Protein AF-A0A0A2DGS2-F1 (afdb_monomer_lite)

Radius of gyration: 19.47 Å; chains: 1; bounding box: 68×28×49 Å

Foldseek 3Di:
DDDDDDDPPPCPPCPPPFDKAKWWWWQPQDPPIDIDIDIDGPLFFKWKWKDWAHDPDRVRGTDTPHTDNDPVVSVVVQVVVVVVVVPDPDPPTDMDMDMITIDGDPPPD

pLDDT: mean 83.26, std 18.44, range [34.38, 98.5]

Sequence (109 aa):
MSPDRNDNGHHTSDRASATEVEFIFVDPFQPPLKHRVVKGPEGSAFAVVQRFGQPSDTDDAPEIVDFFTDLGEARDLVMQRIVAEANRPDTGNDLYITHVKLRPAVASL

Secondary structure (DSSP, 8-state):
-PPPP------------PPEEEEEEE-SSSSSP-EEEEEEETT--EEEEEEESS-SSSS-PPEEEEEESSHHHHHHHHHHHHHHHHTSS--SS-EEEEEEE-EE-----

Organism: NCBI:txid99807

Structure (mmCIF, N/CA/C/O backbone):
data_AF-A0A0A2DGS2-F1
#
_entry.id   AF-A0A0A2DGS2-F1
#
loop_
_atom_site.group_PDB
_atom_site.id
_atom_site.type_symbol
_atom_site.label_atom_id
_atom_site.label_alt_id
_atom_site.label_comp_id
_atom_site.label_asym_id
_atom_site.label_entity_id
_atom_site.label_seq_id
_atom_site.pdbx_PDB_ins_code
_atom_site.Cartn_x
_atom_site.Cartn_y
_atom_site.Cartn_z
_atom_site.occupancy
_atom_site.B_iso_or_equiv
_atom_site.auth_seq_id
_atom_site.auth_comp_id
_atom_site.auth_asym_id
_atom_site.auth_atom_id
_atom_site.pdbx_PDB_model_num
ATOM 1 N N . MET A 1 1 ? 50.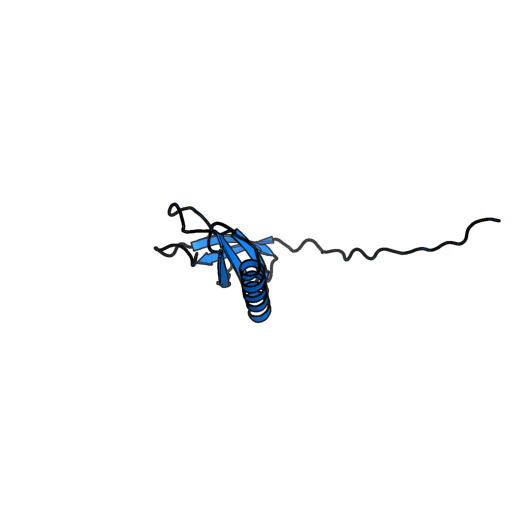103 4.257 31.301 1.00 52.66 1 MET A N 1
ATOM 2 C CA . MET A 1 1 ? 49.019 5.146 30.840 1.00 52.66 1 MET A CA 1
ATOM 3 C C . MET A 1 1 ? 47.772 4.289 30.725 1.00 52.66 1 MET A C 1
ATOM 5 O O . MET A 1 1 ? 47.762 3.380 29.907 1.00 52.66 1 MET A O 1
ATOM 9 N N . SER A 1 2 ? 46.818 4.478 31.635 1.00 44.22 2 SER A N 1
ATOM 10 C CA . SER A 1 2 ? 45.515 3.796 31.633 1.00 44.22 2 SER A CA 1
ATOM 11 C C . SER A 1 2 ? 44.525 4.576 30.750 1.00 44.22 2 SER A C 1
ATOM 13 O O . SER A 1 2 ? 44.746 5.771 30.556 1.00 44.22 2 SER A O 1
ATOM 15 N N . PRO A 1 3 ? 43.497 3.920 30.180 1.00 53.56 3 PRO A N 1
ATOM 16 C CA . PRO A 1 3 ? 42.778 4.410 29.007 1.00 53.56 3 PRO A CA 1
ATOM 17 C C . PRO A 1 3 ? 41.640 5.368 29.372 1.00 53.56 3 PRO A C 1
ATOM 19 O O . PRO A 1 3 ? 40.948 5.160 30.370 1.00 53.56 3 PRO A O 1
ATOM 22 N N . ASP A 1 4 ? 41.423 6.375 28.525 1.00 52.06 4 ASP A N 1
ATOM 23 C CA . ASP A 1 4 ? 40.231 7.216 28.576 1.00 52.06 4 ASP A CA 1
ATOM 24 C C . ASP A 1 4 ? 39.054 6.544 27.865 1.00 52.06 4 ASP A C 1
ATOM 26 O O . ASP A 1 4 ? 39.168 5.966 26.781 1.00 52.06 4 ASP A O 1
ATOM 30 N N . ARG A 1 5 ? 37.923 6.616 28.558 1.00 60.47 5 ARG A N 1
ATOM 31 C CA . ARG A 1 5 ? 36.596 6.147 28.176 1.00 60.47 5 ARG A CA 1
ATOM 32 C C . ARG A 1 5 ? 36.107 6.928 26.960 1.00 60.47 5 ARG A C 1
ATOM 34 O O . ARG A 1 5 ? 36.231 8.144 26.945 1.00 60.47 5 ARG A O 1
ATOM 41 N N . ASN A 1 6 ? 35.437 6.258 26.029 1.00 51.25 6 ASN A N 1
ATOM 42 C CA . ASN A 1 6 ? 34.343 6.901 25.311 1.00 51.25 6 ASN A CA 1
ATOM 43 C C . ASN A 1 6 ? 33.178 5.926 25.175 1.00 51.25 6 ASN A C 1
ATOM 45 O O . ASN A 1 6 ? 33.172 4.989 24.380 1.00 51.25 6 ASN A O 1
ATOM 49 N N . ASP A 1 7 ? 32.235 6.182 26.068 1.00 55.31 7 ASP A N 1
ATOM 50 C CA . ASP A 1 7 ? 30.892 5.657 26.167 1.00 55.31 7 ASP A CA 1
ATOM 51 C C . ASP A 1 7 ? 30.065 6.253 25.019 1.00 55.31 7 ASP A C 1
ATOM 53 O O . ASP A 1 7 ? 29.564 7.370 25.114 1.00 55.31 7 ASP A O 1
ATOM 57 N N . ASN A 1 8 ? 29.986 5.545 23.892 1.00 46.88 8 ASN A N 1
ATOM 58 C CA . ASN A 1 8 ? 28.977 5.827 22.877 1.00 46.88 8 ASN A CA 1
ATOM 59 C C . ASN A 1 8 ? 27.832 4.844 23.085 1.00 46.88 8 ASN A C 1
ATOM 61 O O . ASN A 1 8 ? 27.735 3.816 22.411 1.00 46.88 8 ASN A O 1
ATOM 65 N N . GLY A 1 9 ? 26.973 5.197 24.043 1.00 40.03 9 GLY A N 1
ATOM 66 C CA . GLY A 1 9 ? 25.630 4.660 24.180 1.00 40.03 9 GLY A CA 1
ATOM 67 C C . GLY A 1 9 ? 24.908 4.765 22.842 1.00 40.03 9 GLY A C 1
ATOM 68 O O . GLY A 1 9 ? 24.417 5.820 22.442 1.00 40.03 9 GLY A O 1
ATOM 69 N N . HIS A 1 10 ? 24.887 3.650 22.122 1.00 40.62 10 HIS A N 1
ATOM 70 C CA . HIS A 1 10 ? 24.062 3.464 20.951 1.00 40.62 10 HIS A CA 1
ATOM 71 C C . HIS A 1 10 ? 22.623 3.376 21.466 1.00 40.62 10 HIS A C 1
ATOM 73 O O . HIS A 1 10 ? 22.182 2.327 21.928 1.00 40.62 10 HIS A O 1
ATOM 79 N N . HIS A 1 11 ? 21.911 4.506 21.444 1.00 42.75 11 HIS A N 1
ATOM 80 C CA . HIS A 1 11 ? 20.454 4.534 21.505 1.00 42.75 11 HIS A CA 1
ATOM 81 C C . HIS A 1 11 ? 19.925 3.810 20.259 1.00 42.75 11 HIS A C 1
ATOM 83 O O . HIS A 1 11 ? 19.502 4.428 19.282 1.00 42.75 11 HIS A O 1
ATOM 89 N N . THR A 1 12 ? 19.953 2.477 20.271 1.00 44.84 12 THR A N 1
ATOM 90 C CA . THR A 1 12 ? 18.997 1.709 19.488 1.00 44.84 12 THR A CA 1
ATOM 91 C C . THR A 1 12 ? 17.650 2.025 20.098 1.00 44.84 12 THR A C 1
ATOM 93 O O . THR A 1 12 ? 17.328 1.555 21.185 1.00 44.84 12 THR A O 1
ATOM 96 N N . SER A 1 13 ? 16.931 2.928 19.434 1.00 44.12 13 SER A N 1
ATOM 97 C CA . SER A 1 13 ? 15.534 3.209 19.715 1.00 44.12 13 SER A CA 1
ATOM 98 C C . SER A 1 13 ? 14.817 1.881 19.900 1.00 44.12 13 SER A C 1
ATOM 100 O O . SER A 1 13 ? 14.773 1.069 18.973 1.00 44.12 13 SER A O 1
ATOM 102 N N . ASP A 1 14 ? 14.300 1.670 21.107 1.00 40.06 14 ASP A N 1
ATOM 103 C CA . ASP A 1 14 ? 13.312 0.651 21.399 1.00 40.06 14 ASP A CA 1
ATOM 104 C C . ASP A 1 14 ? 12.156 0.863 20.424 1.00 40.06 14 ASP A C 1
ATOM 106 O O . ASP A 1 14 ? 11.279 1.706 20.620 1.00 40.06 14 ASP A O 1
ATOM 110 N N . ARG A 1 15 ? 12.167 0.103 19.328 1.00 48.97 15 ARG A N 1
ATOM 111 C CA . ARG A 1 15 ? 10.988 -0.142 18.508 1.00 48.97 15 ARG A CA 1
ATOM 112 C C . ARG A 1 15 ? 10.096 -1.017 19.378 1.00 48.97 15 ARG A C 1
ATOM 114 O O . ARG A 1 15 ? 10.099 -2.236 19.239 1.00 48.97 15 ARG A O 1
ATOM 121 N N . ALA A 1 16 ? 9.456 -0.385 20.365 1.00 52.16 16 ALA A N 1
ATOM 122 C CA . ALA A 1 16 ? 8.503 -1.009 21.262 1.00 52.16 16 ALA A CA 1
ATOM 123 C C . ALA A 1 16 ? 7.586 -1.868 20.400 1.00 52.16 16 ALA A C 1
ATOM 125 O O . ALA A 1 16 ? 7.037 -1.363 19.419 1.00 52.16 16 ALA A O 1
ATOM 126 N N . SER A 1 17 ? 7.530 -3.165 20.705 1.00 54.12 17 SER A N 1
ATOM 127 C CA . SER A 1 17 ? 6.761 -4.154 19.960 1.00 54.12 17 SER A CA 1
ATOM 128 C C . SER A 1 17 ? 5.352 -3.617 19.743 1.00 54.12 17 SER A C 1
ATOM 130 O O . SER A 1 17 ? 4.546 -3.599 20.673 1.00 54.12 17 SER A O 1
ATOM 132 N N . ALA A 1 18 ? 5.081 -3.099 18.544 1.00 69.44 18 ALA A N 1
ATOM 133 C CA . ALA A 1 18 ? 3.761 -2.604 18.214 1.00 69.44 18 ALA A CA 1
ATOM 134 C C . ALA A 1 18 ? 2.810 -3.792 18.345 1.00 69.44 18 ALA A C 1
ATOM 136 O O . ALA A 1 18 ? 3.103 -4.878 17.841 1.00 69.44 18 ALA A O 1
ATOM 137 N N . THR A 1 19 ? 1.713 -3.609 19.076 1.00 89.25 19 THR A N 1
ATOM 138 C CA . THR A 1 19 ? 0.713 -4.668 19.212 1.00 89.25 19 THR A CA 1
ATOM 139 C C . THR A 1 19 ? 0.186 -4.979 17.815 1.00 89.25 19 THR A C 1
ATOM 141 O O . THR A 1 19 ? -0.214 -4.065 17.100 1.00 89.25 19 THR A O 1
ATOM 144 N N . GLU A 1 20 ? 0.246 -6.239 17.387 1.00 93.75 20 GLU A N 1
ATOM 145 C CA . GLU A 1 20 ? -0.290 -6.641 16.087 1.00 93.75 20 GLU A CA 1
ATOM 146 C C . GLU A 1 20 ? -1.784 -6.940 16.196 1.00 93.75 20 GLU A C 1
ATOM 148 O O . GLU A 1 20 ? -2.224 -7.659 17.095 1.00 93.75 20 GLU A O 1
ATOM 153 N N . VAL A 1 21 ? -2.562 -6.427 15.244 1.00 95.31 21 VAL A N 1
ATOM 154 C CA . VAL A 1 21 ? -4.000 -6.687 15.125 1.00 95.31 21 VAL A CA 1
ATOM 155 C C . VAL A 1 21 ? -4.351 -7.106 13.701 1.00 95.31 21 VAL A C 1
ATOM 157 O O . VAL A 1 21 ? -3.602 -6.857 12.753 1.00 95.31 21 VAL A O 1
ATOM 160 N N . GLU A 1 22 ? -5.491 -7.775 13.548 1.00 96.62 22 GLU A N 1
ATOM 161 C CA . GLU A 1 22 ? -5.978 -8.206 12.240 1.00 96.62 22 GLU A CA 1
ATOM 162 C C . GLU A 1 22 ? -6.770 -7.095 11.546 1.00 96.62 22 GLU A C 1
ATOM 164 O O . GLU A 1 22 ? -7.657 -6.456 12.118 1.00 96.62 22 GLU A O 1
ATOM 169 N N . PHE A 1 23 ? -6.469 -6.906 10.268 1.00 96.62 23 PHE A N 1
ATOM 170 C CA . PHE A 1 23 ? -7.142 -5.989 9.368 1.00 96.62 23 PHE A CA 1
ATOM 171 C C . PHE A 1 23 ? -7.676 -6.730 8.149 1.00 96.62 23 PHE A C 1
ATOM 173 O O . PHE A 1 23 ? -7.179 -7.785 7.766 1.00 96.62 23 PHE A O 1
ATOM 180 N N . ILE A 1 24 ? -8.666 -6.127 7.502 1.00 95.88 24 ILE A N 1
ATOM 181 C CA . ILE A 1 24 ? -9.216 -6.545 6.221 1.00 95.88 24 ILE A CA 1
ATOM 182 C C . ILE A 1 24 ? -9.038 -5.413 5.212 1.00 95.88 24 ILE A C 1
ATOM 184 O O . ILE A 1 24 ? -9.381 -4.261 5.496 1.00 95.88 24 ILE A O 1
ATOM 188 N N . PHE A 1 25 ? -8.589 -5.752 4.006 1.00 95.38 25 PHE A N 1
ATOM 189 C CA . PHE A 1 25 ? -8.593 -4.858 2.846 1.00 95.38 25 PHE A CA 1
ATOM 190 C C . PHE A 1 25 ? -9.161 -5.555 1.607 1.00 95.38 25 PHE A C 1
ATOM 192 O O . PHE A 1 25 ? -9.380 -6.765 1.610 1.00 95.38 25 PHE A O 1
ATOM 199 N N . VAL A 1 26 ? -9.445 -4.780 0.561 1.00 94.44 26 VAL A N 1
ATOM 200 C CA . VAL A 1 26 ? -9.862 -5.301 -0.748 1.00 94.44 26 VAL A CA 1
ATOM 201 C C . VAL A 1 26 ? -8.633 -5.405 -1.642 1.00 94.44 26 VAL A C 1
ATOM 203 O O . VAL A 1 26 ? -7.960 -4.398 -1.848 1.00 94.44 26 VAL A O 1
ATOM 206 N N . ASP A 1 27 ? -8.359 -6.597 -2.168 1.00 93.00 27 ASP A N 1
ATOM 207 C CA . ASP A 1 27 ? -7.275 -6.848 -3.120 1.00 93.00 27 ASP A CA 1
ATOM 208 C C . ASP A 1 27 ? -7.516 -6.058 -4.420 1.00 93.00 27 ASP A C 1
ATOM 210 O O . ASP A 1 27 ? -8.502 -6.325 -5.117 1.00 93.00 27 ASP A O 1
ATOM 214 N N . PRO A 1 28 ? -6.668 -5.066 -4.748 1.00 92.31 28 PRO A N 1
ATOM 215 C CA . PRO A 1 28 ? -6.896 -4.197 -5.894 1.00 92.31 28 PRO A CA 1
ATOM 216 C C . PRO A 1 28 ? -6.426 -4.814 -7.219 1.00 92.31 28 PRO A C 1
ATOM 218 O O . PRO A 1 28 ? -6.711 -4.243 -8.270 1.00 92.31 28 PRO A O 1
ATOM 221 N N . PHE A 1 29 ? -5.698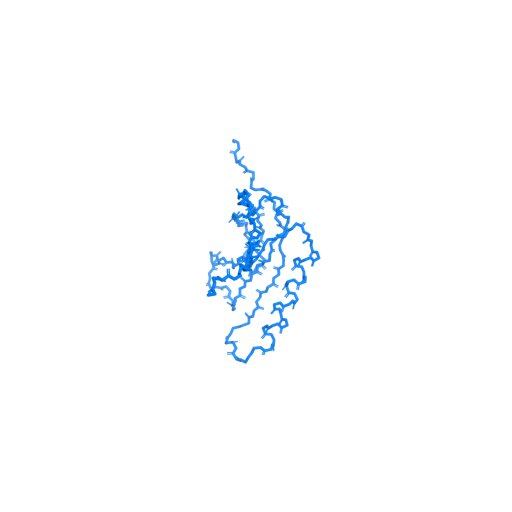 -5.938 -7.199 1.00 90.75 29 PHE A N 1
ATOM 222 C CA . PHE A 1 29 ? -5.046 -6.482 -8.396 1.00 90.75 29 PHE A CA 1
ATOM 223 C C . PHE A 1 29 ? -5.815 -7.622 -9.062 1.00 90.75 29 PHE A C 1
ATOM 225 O O . PHE A 1 29 ? -5.444 -8.043 -10.156 1.00 90.75 29 PHE A O 1
ATOM 232 N N . GLN A 1 30 ? -6.871 -8.132 -8.427 1.00 83.75 30 GLN A N 1
ATOM 233 C CA . GLN A 1 30 ? -7.59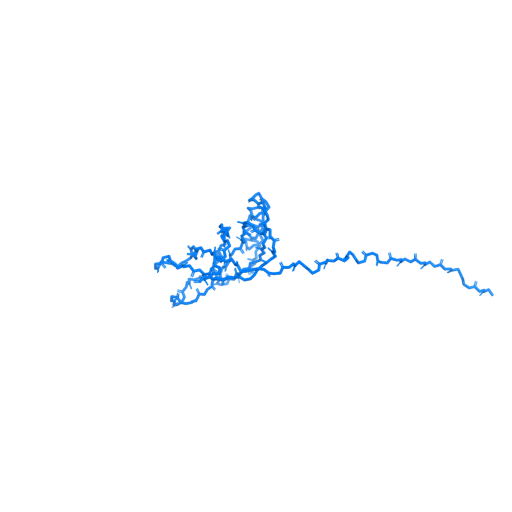4 -9.304 -8.912 1.00 83.75 30 GLN A CA 1
ATOM 234 C C . GLN A 1 30 ? -9.105 -9.063 -8.990 1.00 83.75 30 GLN A C 1
ATOM 236 O O . GLN A 1 30 ? -9.752 -8.859 -7.961 1.00 83.75 30 GLN A O 1
ATOM 241 N N . PRO A 1 31 ? -9.707 -9.129 -10.190 1.00 79.19 31 PRO A N 1
ATOM 242 C CA . PRO A 1 31 ? -11.140 -9.337 -10.341 1.00 79.19 31 PRO A CA 1
ATOM 243 C C . PRO A 1 31 ? -11.488 -10.844 -10.254 1.00 79.19 31 PRO A C 1
ATOM 245 O O . PRO A 1 31 ? -10.797 -11.658 -10.866 1.00 79.19 31 PRO A O 1
ATOM 248 N N . PRO A 1 32 ? -12.576 -11.248 -9.564 1.00 83.31 32 PRO A N 1
ATOM 249 C CA . PRO A 1 32 ? -13.468 -10.416 -8.758 1.00 83.31 32 PRO A CA 1
ATOM 250 C C . PRO A 1 32 ? -12.777 -9.921 -7.483 1.00 83.31 32 PRO A C 1
ATOM 252 O O . PRO A 1 32 ? -11.958 -10.630 -6.909 1.00 83.31 32 PRO A O 1
ATOM 255 N N . LEU A 1 33 ? -13.153 -8.724 -7.022 1.00 83.62 33 LEU A N 1
ATOM 256 C CA . LEU A 1 33 ? -12.577 -8.115 -5.822 1.00 83.62 33 LEU A CA 1
ATOM 257 C C . LEU A 1 33 ? -12.741 -9.043 -4.607 1.00 83.62 33 LEU A C 1
ATOM 259 O O . LEU A 1 33 ? -13.865 -9.352 -4.201 1.00 83.62 33 LEU A O 1
ATOM 263 N N . LYS A 1 34 ? -11.619 -9.461 -4.012 1.00 86.81 34 LYS A N 1
ATOM 264 C CA . LYS A 1 34 ? -11.580 -10.311 -2.814 1.00 86.81 34 LYS A CA 1
ATOM 265 C C . LYS A 1 34 ? -11.177 -9.504 -1.583 1.00 86.81 34 LYS A C 1
ATOM 267 O O . LYS A 1 34 ? -10.328 -8.619 -1.652 1.00 86.81 34 LYS A O 1
ATOM 272 N N . HIS A 1 35 ? -11.766 -9.839 -0.437 1.00 91.19 35 HIS A N 1
ATOM 273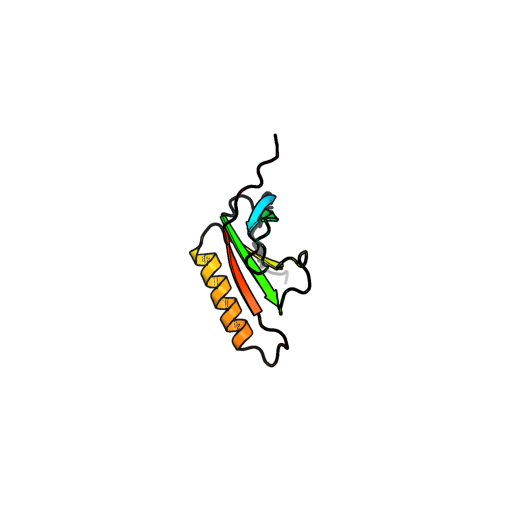 C CA . HIS A 1 35 ? -11.297 -9.343 0.855 1.00 91.19 35 HIS A CA 1
ATOM 274 C C . HIS A 1 35 ? -10.135 -10.211 1.346 1.00 91.19 35 HIS A C 1
ATOM 276 O O . HIS A 1 35 ? -10.212 -11.437 1.286 1.00 91.19 35 HIS A O 1
ATOM 282 N N . ARG A 1 36 ? -9.074 -9.581 1.848 1.00 91.62 36 ARG A N 1
ATOM 283 C CA . ARG A 1 36 ? -7.887 -10.246 2.396 1.00 91.62 36 ARG A CA 1
ATOM 284 C C . ARG A 1 36 ? -7.713 -9.847 3.853 1.00 91.62 36 ARG A C 1
ATOM 286 O O . ARG A 1 36 ? -7.873 -8.672 4.177 1.00 91.62 36 ARG A O 1
ATOM 293 N N . VAL A 1 37 ? -7.390 -10.822 4.700 1.00 94.31 37 VAL A N 1
ATOM 294 C CA . VAL A 1 37 ? -7.036 -10.604 6.108 1.00 94.31 37 VAL A CA 1
ATOM 295 C C . VAL A 1 37 ? -5.519 -10.485 6.214 1.00 94.31 37 VAL A C 1
ATOM 297 O O . VAL A 1 37 ? -4.797 -11.264 5.595 1.00 94.31 37 VAL A O 1
ATOM 300 N N . VAL A 1 38 ? -5.038 -9.523 6.992 1.00 95.19 38 VAL A N 1
ATOM 301 C CA . VAL A 1 38 ? -3.613 -9.269 7.220 1.00 95.19 38 VAL A CA 1
ATOM 302 C C . VAL A 1 38 ? -3.378 -8.883 8.679 1.00 95.19 38 VAL A C 1
ATOM 304 O O . VAL A 1 38 ? -4.247 -8.272 9.294 1.00 95.19 38 VAL A O 1
ATOM 307 N N . LYS A 1 39 ? -2.210 -9.215 9.233 1.00 95.81 39 LYS A N 1
ATOM 308 C CA . LYS A 1 39 ? -1.758 -8.707 10.535 1.00 95.81 39 LYS A CA 1
ATOM 309 C C . LYS A 1 39 ? -0.838 -7.514 10.338 1.00 95.81 39 LYS A C 1
ATOM 311 O O . LYS A 1 39 ? 0.020 -7.547 9.462 1.00 95.81 39 LYS A O 1
ATOM 316 N N . GLY A 1 40 ? -1.040 -6.473 11.131 1.00 95.19 40 GLY A N 1
ATOM 317 C CA . GLY A 1 40 ? -0.190 -5.292 11.104 1.00 95.19 40 GLY A CA 1
ATOM 318 C C . GLY A 1 40 ? -0.230 -4.530 12.424 1.00 95.19 40 GLY A C 1
ATOM 319 O O . GLY A 1 40 ? -1.000 -4.892 13.318 1.00 95.19 40 GLY A O 1
ATOM 320 N N . PRO A 1 41 ? 0.577 -3.467 12.553 1.00 96.06 41 PRO A N 1
ATOM 321 C CA . PRO A 1 41 ? 0.628 -2.655 13.761 1.00 96.06 41 PRO A CA 1
ATOM 322 C C . PRO A 1 41 ? -0.736 -2.050 14.101 1.00 96.06 41 PRO A C 1
ATOM 324 O O . PRO A 1 41 ? -1.428 -1.514 13.229 1.00 96.06 41 PRO A O 1
ATOM 327 N N . GLU A 1 42 ? -1.113 -2.085 15.374 1.00 93.88 42 GLU A N 1
ATOM 328 C CA . GLU A 1 42 ? -2.274 -1.367 15.888 1.00 93.88 42 GLU A CA 1
ATOM 329 C C . GLU A 1 42 ? -2.193 0.127 15.526 1.00 93.88 42 GLU A C 1
ATOM 331 O O . GLU A 1 42 ? -1.124 0.736 15.522 1.00 93.88 42 GLU A O 1
ATOM 336 N N . GLY A 1 43 ? -3.338 0.715 15.173 1.00 94.12 43 GLY A N 1
ATOM 337 C CA . GLY A 1 43 ? -3.430 2.098 14.697 1.00 94.12 43 GLY A CA 1
ATOM 338 C C . GLY A 1 43 ? -3.234 2.267 13.187 1.00 94.12 43 GLY A C 1
ATOM 339 O O . GLY A 1 43 ? -3.558 3.332 12.660 1.00 94.12 43 GLY A O 1
ATOM 340 N N . SER A 1 44 ? -2.788 1.231 12.468 1.00 96.88 44 SER A N 1
ATOM 341 C CA . SER A 1 44 ? -2.670 1.280 11.006 1.00 96.88 44 SER A CA 1
ATOM 342 C C . SER A 1 44 ? -4.025 1.534 10.340 1.00 96.88 44 SER A C 1
ATOM 344 O O . SER A 1 44 ? -5.029 0.884 10.632 1.00 96.88 44 SER A O 1
ATOM 346 N N . ALA A 1 45 ? -4.051 2.479 9.406 1.00 97.31 45 ALA A N 1
ATOM 347 C CA . ALA A 1 45 ? -5.244 2.884 8.670 1.00 97.31 45 ALA A CA 1
ATOM 348 C C . ALA A 1 45 ? -5.130 2.588 7.167 1.00 97.31 45 ALA A C 1
ATOM 350 O O . ALA A 1 45 ? -6.153 2.552 6.469 1.00 97.31 45 ALA A O 1
ATOM 351 N N . PHE A 1 46 ? -3.905 2.387 6.682 1.00 98.38 46 PHE A N 1
ATOM 352 C CA . PHE A 1 46 ? -3.552 2.092 5.301 1.00 98.38 46 PHE A CA 1
ATOM 353 C C . PHE A 1 46 ? -2.422 1.059 5.252 1.00 98.38 46 PHE A C 1
ATOM 355 O O . PHE A 1 46 ? -1.626 0.952 6.183 1.00 98.38 46 PHE A O 1
ATOM 362 N N . ALA A 1 47 ? -2.341 0.321 4.151 1.00 98.19 47 ALA A N 1
ATOM 363 C CA . ALA A 1 47 ? -1.178 -0.489 3.802 1.00 98.19 47 ALA A CA 1
ATOM 364 C C . ALA A 1 47 ? -0.769 -0.188 2.362 1.00 98.19 47 ALA A C 1
ATOM 366 O O . ALA A 1 47 ? -1.621 0.140 1.533 1.00 98.19 47 ALA A O 1
ATOM 367 N N . VAL A 1 48 ? 0.517 -0.313 2.056 1.00 98.50 48 VAL A N 1
ATOM 368 C CA . VAL A 1 48 ? 1.009 -0.330 0.677 1.00 98.50 48 VAL A CA 1
ATOM 369 C C . VAL A 1 48 ? 1.166 -1.777 0.253 1.00 98.50 48 VAL A C 1
ATOM 371 O O . VAL A 1 48 ? 1.776 -2.573 0.963 1.00 98.50 48 VAL A O 1
ATOM 374 N N . VAL A 1 49 ? 0.596 -2.115 -0.897 1.00 97.62 49 VAL A N 1
ATOM 375 C CA . VAL A 1 49 ? 0.595 -3.469 -1.444 1.00 97.62 49 VAL A CA 1
ATOM 376 C C . VAL A 1 49 ? 1.207 -3.472 -2.829 1.00 97.62 49 VAL A C 1
ATOM 378 O O . VAL A 1 49 ? 0.981 -2.542 -3.607 1.00 97.62 49 VAL A O 1
ATOM 381 N N . GLN A 1 50 ? 1.968 -4.515 -3.138 1.00 95.94 50 GLN A N 1
ATOM 382 C CA . GLN A 1 50 ? 2.642 -4.652 -4.419 1.00 95.94 50 GLN A CA 1
ATOM 383 C C . GLN A 1 50 ? 2.545 -6.064 -4.995 1.00 95.94 50 GLN A C 1
ATOM 385 O O . GLN A 1 50 ? 2.259 -7.039 -4.301 1.00 95.94 50 GLN A O 1
ATOM 390 N N . ARG A 1 51 ? 2.816 -6.153 -6.293 1.00 92.56 51 ARG A N 1
ATOM 391 C CA . ARG A 1 51 ? 2.931 -7.385 -7.065 1.00 92.56 51 ARG A CA 1
ATOM 392 C C . ARG A 1 51 ? 3.835 -7.136 -8.268 1.00 92.56 51 ARG A C 1
ATOM 394 O O . ARG A 1 51 ? 3.772 -6.068 -8.871 1.00 92.56 51 ARG A O 1
ATOM 401 N N . PHE A 1 52 ? 4.597 -8.152 -8.658 1.00 90.25 52 PHE A N 1
ATOM 402 C CA . PHE A 1 52 ? 5.284 -8.187 -9.947 1.00 90.25 52 PHE A CA 1
ATOM 403 C C . PHE A 1 52 ? 4.547 -9.117 -10.911 1.00 90.25 52 PHE A C 1
ATOM 405 O O . PHE A 1 52 ? 4.261 -10.263 -10.567 1.00 90.25 52 PHE A O 1
ATOM 412 N N . GLY A 1 53 ? 4.265 -8.632 -12.119 1.00 87.12 53 GLY A N 1
ATOM 413 C CA . GLY A 1 53 ? 3.572 -9.395 -13.156 1.00 87.12 53 GLY A CA 1
ATOM 414 C C . GLY A 1 53 ? 2.066 -9.548 -12.916 1.00 87.12 53 GLY A C 1
ATOM 415 O O . GLY A 1 53 ? 1.498 -9.040 -11.949 1.00 87.12 53 GLY A O 1
ATOM 416 N N . GLN A 1 54 ? 1.396 -10.233 -13.842 1.00 82.62 54 GLN A N 1
ATOM 417 C CA . GLN A 1 54 ? -0.046 -10.480 -13.766 1.00 82.62 54 GLN A CA 1
ATOM 418 C C . GLN A 1 54 ? -0.372 -11.578 -12.737 1.00 82.62 54 GLN A C 1
ATOM 420 O O . GLN A 1 54 ? 0.431 -12.494 -12.551 1.00 82.62 54 GLN A O 1
ATOM 425 N N . PRO A 1 55 ? -1.538 -11.517 -12.069 1.00 81.12 55 PRO A N 1
ATOM 426 C CA . PRO A 1 55 ? -1.998 -12.597 -11.204 1.00 81.12 55 PRO A CA 1
ATOM 427 C C . PRO A 1 55 ? -2.134 -13.918 -11.966 1.00 81.12 55 PRO A C 1
ATOM 429 O O . PRO A 1 55 ? -2.717 -13.961 -13.049 1.00 81.12 55 PRO A O 1
ATOM 432 N N . SER A 1 56 ? -1.594 -14.991 -11.388 1.00 80.44 56 SER A N 1
ATOM 433 C CA . SER A 1 56 ? -1.571 -16.322 -12.012 1.00 80.44 56 SER A CA 1
ATOM 434 C C . SER A 1 56 ? -2.822 -17.159 -11.716 1.00 80.44 56 SER A C 1
ATOM 436 O O . SER A 1 56 ? -3.254 -17.949 -12.556 1.00 80.44 56 SER A O 1
ATOM 438 N N . ASP A 1 57 ? -3.448 -16.941 -10.561 1.00 80.56 57 ASP A N 1
ATOM 439 C CA . ASP A 1 57 ? -4.725 -17.528 -10.158 1.00 80.56 57 ASP A CA 1
ATOM 440 C C . ASP A 1 57 ? -5.461 -16.601 -9.177 1.00 80.56 57 ASP A C 1
ATOM 442 O O . ASP A 1 57 ? -4.976 -15.524 -8.849 1.00 80.56 57 ASP A O 1
ATOM 446 N N . THR A 1 58 ? -6.649 -16.990 -8.708 1.00 72.75 58 THR A N 1
ATOM 447 C CA . THR A 1 58 ? -7.467 -16.122 -7.844 1.00 72.75 58 THR A CA 1
ATOM 448 C C . THR A 1 58 ? -6.991 -16.030 -6.391 1.00 72.75 58 THR A C 1
ATOM 450 O O . THR A 1 58 ? -7.543 -15.236 -5.630 1.00 72.75 58 THR A O 1
ATOM 453 N N . ASP A 1 59 ? -6.067 -16.878 -5.952 1.00 76.12 59 ASP A N 1
ATOM 454 C CA . ASP A 1 59 ? -5.603 -16.915 -4.561 1.00 76.12 59 ASP A CA 1
ATOM 455 C C . ASP A 1 59 ? -4.243 -16.250 -4.383 1.00 76.12 59 ASP A C 1
ATOM 457 O O . ASP A 1 59 ? -3.937 -15.828 -3.268 1.00 76.12 59 ASP A O 1
ATOM 461 N N . ASP A 1 60 ? -3.525 -16.043 -5.483 1.00 83.44 60 ASP A N 1
ATOM 462 C CA . ASP A 1 60 ? -2.321 -15.238 -5.617 1.00 83.44 60 ASP A CA 1
ATOM 463 C C . ASP A 1 60 ? -2.506 -13.851 -4.954 1.00 83.44 60 ASP A C 1
ATOM 465 O O . ASP A 1 60 ? -3.133 -12.932 -5.485 1.00 83.44 60 ASP A O 1
ATOM 469 N N . ALA A 1 61 ? -2.009 -13.709 -3.726 1.00 84.88 61 ALA A N 1
ATOM 470 C CA . ALA A 1 61 ? -2.196 -12.517 -2.904 1.00 84.88 61 ALA A CA 1
ATOM 471 C C . ALA A 1 61 ? -1.067 -11.504 -3.147 1.00 84.88 61 ALA A C 1
ATOM 473 O O . ALA A 1 61 ? 0.081 -11.910 -3.338 1.00 84.88 61 ALA A O 1
ATOM 474 N N . PRO A 1 62 ? -1.346 -10.189 -3.116 1.00 92.12 62 PRO A N 1
ATOM 475 C CA . PRO A 1 62 ? -0.282 -9.201 -3.149 1.00 92.12 62 PRO A CA 1
ATOM 476 C C . PRO A 1 62 ? 0.590 -9.249 -1.900 1.00 92.12 62 PRO A C 1
ATOM 478 O O . PRO A 1 62 ? 0.145 -9.607 -0.809 1.00 92.12 62 PRO A O 1
ATOM 481 N N . GLU A 1 63 ? 1.826 -8.800 -2.068 1.00 94.81 63 GLU A N 1
ATOM 482 C CA . GLU A 1 63 ? 2.755 -8.562 -0.976 1.00 94.81 63 GLU A CA 1
ATOM 483 C C . GLU A 1 63 ? 2.380 -7.266 -0.249 1.00 94.81 63 GLU A C 1
ATOM 485 O O . GLU A 1 63 ? 2.102 -6.247 -0.884 1.00 94.81 63 GLU A O 1
ATOM 490 N N . ILE A 1 64 ? 2.409 -7.287 1.084 1.00 96.94 64 ILE A N 1
ATOM 491 C CA . ILE A 1 64 ? 2.339 -6.072 1.897 1.00 96.94 64 ILE A CA 1
ATOM 492 C C . ILE A 1 64 ? 3.744 -5.497 2.027 1.00 96.94 64 ILE A C 1
ATOM 494 O O . ILE A 1 64 ? 4.642 -6.166 2.529 1.00 96.94 64 ILE A O 1
ATOM 498 N N . VAL A 1 65 ? 3.918 -4.249 1.606 1.00 97.50 65 VAL A N 1
ATOM 499 C CA . VAL A 1 65 ? 5.199 -3.545 1.687 1.00 97.50 65 VAL A CA 1
ATOM 500 C C . VAL A 1 65 ? 5.382 -2.916 3.062 1.00 97.50 65 VAL A C 1
ATOM 502 O O . VAL A 1 65 ? 6.423 -3.109 3.682 1.00 97.50 65 VAL A O 1
ATOM 505 N N . ASP A 1 66 ? 4.391 -2.141 3.514 1.00 98.12 66 ASP A N 1
ATOM 506 C CA . ASP A 1 66 ? 4.411 -1.476 4.820 1.00 98.12 66 ASP A CA 1
ATOM 507 C C . ASP A 1 66 ? 3.010 -0.977 5.228 1.00 98.12 66 ASP A C 1
ATOM 509 O O . ASP A 1 66 ? 2.081 -0.940 4.407 1.00 98.12 66 ASP A O 1
ATOM 513 N N . PHE A 1 67 ? 2.868 -0.579 6.492 1.00 98.12 67 PHE A N 1
ATOM 514 C CA . PHE A 1 67 ? 1.641 -0.085 7.113 1.00 98.12 67 PHE A CA 1
ATOM 515 C C . PHE A 1 67 ? 1.771 1.376 7.540 1.00 98.12 67 PHE A C 1
ATOM 517 O O . PHE A 1 67 ? 2.816 1.807 8.015 1.00 98.12 67 PHE A O 1
ATOM 524 N N . PHE A 1 68 ? 0.674 2.126 7.429 1.00 98.12 68 PHE A N 1
ATOM 525 C CA . PHE A 1 68 ? 0.656 3.563 7.693 1.00 98.12 68 PHE A CA 1
ATOM 526 C C . PHE A 1 68 ? -0.601 3.992 8.440 1.00 98.12 68 PHE A C 1
ATOM 528 O O . PHE A 1 68 ? -1.697 3.464 8.222 1.00 98.12 68 PHE A O 1
ATOM 535 N N . THR A 1 69 ? -0.457 5.000 9.294 1.00 97.44 69 THR A N 1
ATOM 536 C CA . THR A 1 69 ? -1.581 5.709 9.923 1.00 97.44 69 THR A CA 1
ATOM 537 C C . THR A 1 69 ? -2.137 6.795 8.992 1.00 97.44 69 THR A C 1
ATOM 539 O O . THR A 1 69 ? -3.345 7.042 8.991 1.00 97.44 69 THR A O 1
ATOM 542 N N . ASP A 1 70 ? -1.281 7.390 8.155 1.00 97.19 70 ASP A N 1
ATOM 543 C CA . ASP A 1 70 ? -1.600 8.491 7.246 1.00 97.19 70 ASP A CA 1
ATOM 544 C C . ASP A 1 70 ? -1.598 8.078 5.760 1.00 97.19 70 ASP A C 1
ATOM 546 O O . ASP A 1 70 ? -0.862 7.193 5.321 1.00 97.19 70 ASP A O 1
ATOM 550 N N . LEU A 1 71 ? -2.450 8.732 4.965 1.00 97.81 71 LEU A N 1
ATOM 551 C CA . LEU A 1 71 ? -2.562 8.471 3.528 1.00 97.81 71 LEU A CA 1
ATOM 552 C C . LEU A 1 71 ? -1.417 9.102 2.723 1.00 97.81 71 LEU A C 1
ATOM 554 O O . LEU A 1 71 ? -1.035 8.555 1.689 1.00 97.81 71 LEU A O 1
ATOM 558 N N . GLY A 1 72 ? -0.916 10.262 3.147 1.00 98.44 72 GLY A N 1
ATOM 559 C CA . GLY A 1 72 ? 0.198 10.954 2.506 1.00 98.44 72 GLY A CA 1
ATOM 560 C C . GLY A 1 72 ? 1.457 10.097 2.525 1.00 98.44 72 GLY A C 1
ATOM 561 O O . GLY A 1 72 ? 2.000 9.808 1.465 1.00 98.44 72 GLY A O 1
ATOM 562 N N . GLU A 1 73 ? 1.828 9.574 3.694 1.00 98.19 73 GLU A N 1
ATOM 563 C CA . GLU A 1 73 ? 2.998 8.693 3.842 1.00 98.19 73 GLU A CA 1
ATOM 564 C C . GLU A 1 73 ? 2.895 7.425 2.976 1.00 98.19 73 GLU A C 1
ATOM 566 O O . GLU A 1 73 ? 3.841 7.056 2.274 1.00 98.19 73 GLU A O 1
ATOM 571 N N . ALA A 1 74 ? 1.718 6.789 2.942 1.00 98.38 74 ALA A N 1
ATOM 572 C CA . ALA A 1 74 ? 1.483 5.626 2.088 1.00 98.38 74 ALA A CA 1
ATOM 573 C C . ALA A 1 74 ? 1.624 5.966 0.591 1.00 98.38 74 ALA A C 1
ATOM 575 O O . ALA A 1 74 ? 2.176 5.181 -0.184 1.00 98.38 74 ALA A O 1
ATOM 576 N N . ARG A 1 75 ? 1.130 7.136 0.160 1.00 98.44 75 ARG A N 1
ATOM 577 C CA . ARG A 1 75 ? 1.271 7.619 -1.225 1.00 98.44 75 ARG A CA 1
ATOM 578 C C . ARG A 1 75 ? 2.720 7.924 -1.578 1.00 98.44 75 ARG A C 1
ATOM 580 O O . ARG A 1 75 ? 3.148 7.570 -2.677 1.00 98.44 75 ARG A O 1
ATOM 587 N N . ASP A 1 76 ? 3.460 8.532 -0.663 1.00 98.50 76 ASP A N 1
ATOM 588 C CA . ASP A 1 76 ? 4.868 8.855 -0.864 1.00 98.50 76 ASP A CA 1
ATOM 589 C C . ASP A 1 76 ? 5.691 7.579 -1.064 1.00 98.50 76 ASP A C 1
ATOM 591 O O . ASP A 1 76 ? 6.478 7.507 -2.010 1.00 98.50 76 ASP A O 1
ATOM 595 N N . LEU A 1 77 ? 5.436 6.523 -0.277 1.00 98.31 77 LEU A N 1
ATOM 596 C CA . LEU A 1 77 ? 6.085 5.225 -0.483 1.00 98.31 77 LEU A CA 1
ATOM 597 C C . LEU A 1 77 ? 5.732 4.607 -1.847 1.00 98.31 77 LEU A C 1
ATOM 599 O O . LEU A 1 77 ? 6.620 4.093 -2.531 1.00 98.31 77 LEU A O 1
ATOM 603 N N . VAL A 1 78 ? 4.461 4.663 -2.270 1.00 98.31 78 VAL A N 1
ATOM 604 C CA . VAL A 1 78 ? 4.043 4.182 -3.602 1.00 98.31 78 VAL A CA 1
ATOM 605 C C . VAL A 1 78 ? 4.840 4.895 -4.697 1.00 98.31 78 VAL A C 1
ATOM 607 O O . VAL A 1 78 ? 5.430 4.239 -5.556 1.00 98.31 78 VAL A O 1
ATOM 610 N N . MET A 1 79 ? 4.918 6.227 -4.645 1.00 98.12 79 MET A N 1
ATOM 611 C CA . MET A 1 79 ? 5.658 7.013 -5.635 1.00 98.12 79 MET A CA 1
ATOM 612 C C . MET A 1 79 ? 7.162 6.729 -5.591 1.00 98.12 79 MET A C 1
ATOM 614 O O . MET A 1 79 ? 7.780 6.558 -6.642 1.00 98.12 79 MET A O 1
ATOM 618 N N . GLN A 1 80 ? 7.749 6.615 -4.398 1.00 97.31 80 GLN A N 1
ATOM 619 C CA . GLN A 1 80 ? 9.159 6.266 -4.225 1.00 97.31 80 GLN A CA 1
ATOM 620 C C . GLN A 1 80 ? 9.487 4.918 -4.878 1.00 97.31 80 GLN A C 1
ATOM 622 O O . GLN A 1 80 ? 10.498 4.796 -5.570 1.00 97.31 80 GLN A O 1
ATOM 627 N N . ARG A 1 81 ? 8.628 3.911 -4.689 1.00 95.44 81 ARG A N 1
ATOM 628 C CA . ARG A 1 81 ? 8.794 2.571 -5.268 1.00 95.44 81 ARG A CA 1
ATOM 629 C C . ARG A 1 81 ? 8.636 2.568 -6.786 1.00 95.44 81 ARG A C 1
ATOM 631 O O . ARG A 1 81 ? 9.444 1.935 -7.454 1.00 95.44 81 ARG A O 1
ATOM 638 N N . ILE A 1 82 ? 7.669 3.315 -7.327 1.00 94.56 82 ILE A N 1
ATOM 639 C CA . ILE A 1 82 ? 7.506 3.484 -8.782 1.00 94.56 82 ILE A CA 1
ATOM 640 C C . ILE A 1 82 ? 8.773 4.089 -9.394 1.00 94.56 82 ILE A C 1
ATOM 642 O O . ILE A 1 82 ? 9.287 3.571 -10.381 1.00 94.56 82 ILE A O 1
ATOM 646 N N . VAL A 1 83 ? 9.307 5.159 -8.798 1.00 94.19 83 VAL A N 1
ATOM 647 C CA . VAL A 1 83 ? 10.540 5.798 -9.282 1.00 94.19 83 VAL A CA 1
ATOM 648 C C . VAL A 1 83 ? 11.735 4.853 -9.157 1.00 94.19 83 VAL A C 1
ATOM 650 O O . VAL A 1 83 ? 12.551 4.782 -10.074 1.00 94.19 83 VAL A O 1
ATOM 653 N N . ALA A 1 84 ? 11.855 4.121 -8.048 1.00 92.50 84 ALA A N 1
ATOM 654 C CA . ALA A 1 84 ? 12.940 3.162 -7.858 1.00 92.50 84 ALA A CA 1
ATOM 655 C C . ALA A 1 84 ? 12.910 2.051 -8.918 1.00 92.50 84 ALA A C 1
ATOM 657 O O . ALA A 1 84 ? 13.949 1.731 -9.491 1.00 92.50 84 ALA A O 1
ATOM 658 N N . GLU A 1 85 ? 11.727 1.511 -9.215 1.00 91.31 85 GLU A N 1
ATOM 659 C CA . GLU A 1 85 ? 11.572 0.444 -10.202 1.00 91.31 85 GLU A CA 1
ATOM 660 C C . GLU A 1 85 ? 11.779 0.944 -11.636 1.00 91.31 85 GLU A C 1
ATOM 662 O O . GLU A 1 85 ? 12.470 0.295 -12.411 1.00 91.31 85 GLU A O 1
ATOM 667 N N . ALA A 1 86 ? 11.291 2.142 -11.975 1.00 88.38 86 ALA A N 1
ATOM 668 C CA . ALA A 1 86 ? 11.508 2.747 -13.294 1.00 88.38 86 ALA A CA 1
ATOM 669 C C . ALA A 1 86 ? 12.995 2.988 -13.625 1.00 88.38 86 ALA A C 1
ATOM 671 O O . ALA A 1 86 ? 13.361 3.093 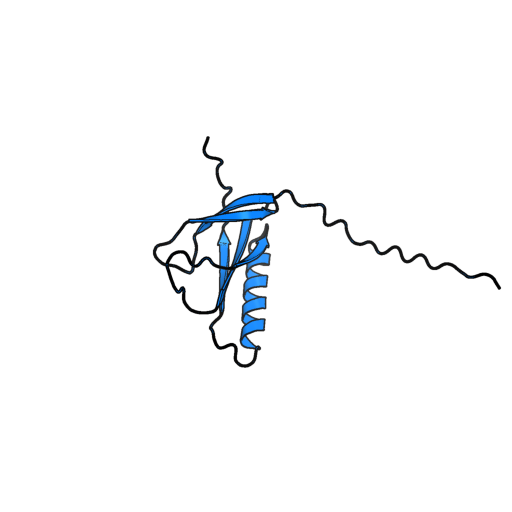-14.793 1.00 88.38 86 ALA A O 1
ATOM 672 N N . ASN A 1 87 ? 13.854 3.086 -12.606 1.00 88.88 87 ASN A N 1
ATOM 673 C CA . ASN A 1 87 ? 15.301 3.249 -12.765 1.00 88.88 87 ASN A CA 1
ATOM 674 C C . ASN A 1 87 ? 16.073 1.919 -12.712 1.00 88.88 87 ASN A C 1
ATOM 676 O O . ASN A 1 87 ? 17.306 1.922 -12.770 1.00 88.88 87 ASN A O 1
ATOM 680 N N . ARG A 1 88 ? 15.384 0.782 -12.570 1.00 86.94 88 ARG A N 1
ATOM 681 C CA . ARG A 1 88 ? 16.016 -0.529 -12.451 1.00 86.94 88 ARG A CA 1
ATOM 682 C C . ARG A 1 88 ? 16.233 -1.144 -13.844 1.00 86.94 88 ARG A C 1
ATOM 684 O O . ARG A 1 88 ? 15.292 -1.203 -14.628 1.00 86.94 88 ARG A O 1
ATOM 691 N N . PRO A 1 89 ? 17.451 -1.601 -14.186 1.00 82.06 89 PRO A N 1
ATOM 692 C CA . PRO A 1 89 ? 17.696 -2.245 -15.475 1.00 82.06 89 PRO A CA 1
ATOM 693 C C . PRO A 1 89 ? 17.032 -3.632 -15.537 1.00 82.06 89 PRO A C 1
ATOM 695 O O . PRO A 1 89 ? 17.261 -4.453 -14.649 1.00 82.06 89 PRO A O 1
ATOM 698 N N . ASP A 1 90 ? 16.236 -3.859 -16.590 1.00 72.38 90 ASP A N 1
ATOM 699 C CA . ASP A 1 90 ? 15.576 -5.117 -16.989 1.00 72.38 90 ASP A CA 1
ATOM 700 C C . ASP A 1 90 ? 15.072 -6.008 -15.838 1.00 72.38 90 ASP A C 1
ATOM 702 O O . ASP A 1 90 ? 15.542 -7.128 -15.612 1.00 72.38 90 ASP A O 1
ATOM 706 N N . THR A 1 91 ? 14.037 -5.548 -15.135 1.00 63.69 91 THR A N 1
ATOM 707 C CA . THR A 1 91 ? 13.174 -6.433 -14.351 1.00 63.69 91 THR A CA 1
ATOM 708 C C . THR A 1 91 ? 12.089 -6.985 -15.267 1.00 63.69 91 THR A C 1
ATOM 710 O O . THR A 1 91 ? 11.198 -6.276 -15.710 1.00 63.69 91 THR A O 1
ATOM 713 N N . GLY A 1 92 ? 12.175 -8.273 -15.605 1.00 69.56 92 GLY A N 1
ATOM 714 C CA . GLY A 1 92 ? 11.295 -8.924 -16.587 1.00 69.56 92 GLY A CA 1
ATOM 715 C C . GLY A 1 92 ? 9.792 -8.967 -16.255 1.00 69.56 92 GLY A C 1
ATOM 716 O O . GLY A 1 92 ? 9.071 -9.676 -16.945 1.00 69.56 92 GLY A O 1
ATOM 717 N N . ASN A 1 93 ? 9.320 -8.255 -15.225 1.00 80.19 93 ASN A N 1
ATOM 718 C CA . ASN A 1 93 ? 7.918 -8.152 -14.832 1.00 80.19 93 ASN A CA 1
ATOM 719 C C . ASN A 1 93 ? 7.577 -6.714 -14.416 1.00 80.19 93 ASN A C 1
ATOM 721 O O . ASN A 1 93 ? 8.292 -6.127 -13.605 1.00 80.19 93 ASN A O 1
ATOM 725 N N . ASP A 1 94 ? 6.432 -6.206 -14.877 1.00 87.19 94 ASP A N 1
ATOM 726 C CA . ASP A 1 94 ? 5.898 -4.910 -14.447 1.00 87.19 94 ASP A CA 1
ATOM 727 C C . ASP A 1 94 ? 5.568 -4.909 -12.945 1.00 87.19 94 ASP A C 1
ATOM 729 O O . ASP A 1 94 ? 4.996 -5.872 -12.421 1.00 87.19 94 ASP A O 1
ATOM 733 N N . LEU A 1 95 ? 5.881 -3.806 -12.262 1.00 91.56 95 LEU A N 1
ATOM 734 C CA . LEU A 1 95 ? 5.456 -3.553 -10.886 1.00 91.56 95 LEU A CA 1
ATOM 735 C C . LEU A 1 95 ? 4.050 -2.949 -10.863 1.00 91.56 95 LEU A C 1
ATOM 737 O O . LEU A 1 95 ? 3.816 -1.849 -11.365 1.00 91.56 95 LEU A O 1
ATOM 741 N N . TYR A 1 96 ? 3.139 -3.624 -10.172 1.00 93.06 96 TYR A N 1
ATOM 742 C CA . TYR A 1 96 ? 1.846 -3.087 -9.768 1.00 93.06 96 TYR A CA 1
ATOM 743 C C . TYR A 1 96 ? 1.907 -2.772 -8.278 1.00 93.06 96 TYR A C 1
ATOM 745 O O . TYR A 1 96 ? 2.125 -3.661 -7.460 1.00 93.06 96 TYR A O 1
ATOM 753 N N . ILE A 1 97 ? 1.728 -1.505 -7.910 1.00 96.75 97 ILE A N 1
ATOM 754 C CA . ILE A 1 97 ? 1.800 -1.057 -6.519 1.00 96.75 97 ILE A CA 1
ATOM 755 C C . ILE A 1 97 ? 0.745 0.010 -6.245 1.00 96.75 97 ILE A C 1
ATOM 757 O O . ILE A 1 97 ? 0.489 0.880 -7.077 1.00 96.75 97 ILE A O 1
ATOM 761 N N . THR A 1 98 ? 0.108 -0.061 -5.079 1.00 97.62 98 THR A N 1
ATOM 762 C CA . THR A 1 98 ? -0.851 0.952 -4.628 1.00 97.62 98 THR A CA 1
ATOM 763 C C . THR A 1 98 ? -1.002 0.930 -3.108 1.00 97.62 98 THR A C 1
ATOM 765 O O . THR A 1 98 ? -0.510 0.031 -2.429 1.00 97.62 98 THR A O 1
ATOM 768 N N . HIS A 1 99 ? -1.706 1.918 -2.567 1.00 98.06 99 HIS A N 1
ATOM 769 C CA . HIS A 1 99 ? -2.156 1.932 -1.180 1.00 98.06 99 HIS A CA 1
ATOM 770 C C . HIS A 1 99 ? -3.594 1.407 -1.083 1.00 98.06 99 HIS A C 1
ATOM 772 O O . HIS A 1 99 ? -4.423 1.645 -1.962 1.00 98.06 99 HIS A O 1
ATOM 778 N N . VAL A 1 100 ? -3.913 0.728 0.015 1.00 97.69 100 VAL A N 1
ATOM 779 C CA . VAL A 1 100 ? -5.251 0.208 0.326 1.00 97.69 100 VAL A CA 1
ATOM 780 C C . VAL A 1 100 ? -5.716 0.710 1.684 1.00 97.69 100 VAL A C 1
ATOM 782 O O . VAL A 1 100 ? -4.916 0.930 2.594 1.00 97.69 100 VAL A O 1
ATOM 785 N N . LYS A 1 101 ? -7.031 0.888 1.834 1.00 97.62 101 LYS A N 1
ATOM 786 C CA . LYS A 1 101 ? -7.637 1.225 3.124 1.00 97.62 101 LYS A CA 1
ATOM 787 C C . LYS A 1 101 ? -7.770 -0.034 3.975 1.00 97.62 101 LYS A C 1
ATOM 789 O O . LYS A 1 101 ? -8.348 -1.020 3.520 1.00 97.62 101 LYS A O 1
ATOM 794 N N . LEU A 1 102 ? -7.299 0.036 5.217 1.00 97.31 102 LEU A N 1
ATOM 795 C CA . LEU A 1 102 ? -7.488 -1.024 6.201 1.00 97.31 102 LEU A CA 1
ATOM 796 C C . LEU A 1 102 ? -8.775 -0.793 6.988 1.00 97.31 102 LEU A C 1
ATOM 798 O O . LEU A 1 102 ? -9.113 0.336 7.358 1.00 97.31 102 LEU A O 1
ATOM 802 N N . ARG A 1 103 ? -9.488 -1.882 7.256 1.00 94.56 103 ARG A N 1
ATOM 803 C CA . ARG A 1 103 ? -10.569 -1.940 8.242 1.00 94.56 103 ARG A CA 1
ATOM 804 C C . ARG A 1 103 ? -10.188 -2.963 9.305 1.00 94.56 103 ARG A C 1
ATOM 806 O O . ARG A 1 103 ? -9.640 -3.990 8.922 1.00 94.56 103 ARG A O 1
ATOM 813 N N . PRO A 1 104 ? -10.476 -2.743 10.594 1.00 91.00 104 PRO A N 1
ATOM 814 C CA . PRO A 1 104 ? -10.294 -3.785 11.598 1.00 91.00 104 PRO A CA 1
ATOM 815 C C . PRO A 1 104 ? -11.046 -5.051 11.181 1.00 91.00 104 PRO A C 1
ATOM 817 O O . PRO A 1 104 ? -12.200 -4.968 10.743 1.00 91.00 104 PRO A O 1
ATOM 820 N N . ALA A 1 105 ? -10.401 -6.211 11.289 1.00 84.38 105 ALA A N 1
ATOM 821 C CA . ALA A 1 105 ? -11.114 -7.471 11.200 1.00 84.38 105 ALA A CA 1
ATOM 822 C C . ALA A 1 105 ? -12.056 -7.520 12.403 1.00 84.38 105 ALA A C 1
ATOM 824 O O . ALA A 1 105 ? -11.617 -7.518 13.552 1.00 84.38 105 ALA A O 1
ATOM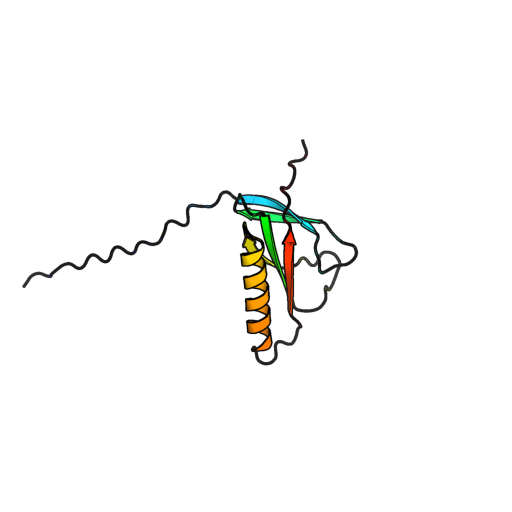 825 N N . VAL A 1 106 ? -13.364 -7.474 12.157 1.00 76.56 106 VAL A N 1
ATOM 826 C CA . VAL A 1 106 ? -14.321 -7.680 13.241 1.00 76.56 106 VAL A CA 1
ATOM 827 C C . VAL A 1 106 ? -14.109 -9.120 13.688 1.00 76.56 106 VAL A C 1
ATOM 829 O O . VAL A 1 106 ? -14.310 -10.032 12.886 1.00 76.56 106 VAL A O 1
ATOM 832 N N . ALA A 1 107 ? -13.664 -9.329 14.929 1.00 54.53 107 ALA A N 1
ATOM 833 C CA . ALA A 1 107 ? -13.760 -10.643 15.539 1.00 54.53 107 ALA A CA 1
ATOM 834 C C . ALA A 1 107 ? -15.241 -11.012 15.465 1.00 54.53 107 ALA A C 1
ATOM 836 O O . ALA A 1 107 ? -16.071 -10.329 16.066 1.00 54.53 107 ALA A O 1
ATOM 837 N N . SER A 1 108 ? -15.578 -11.988 14.625 1.00 45.03 108 SER A N 1
ATOM 838 C CA . SER A 1 108 ? -16.932 -12.526 14.560 1.00 45.03 108 SER A CA 1
ATOM 839 C C . SER A 1 108 ? -17.339 -12.858 15.997 1.00 45.03 108 SER A C 1
ATOM 841 O O . SER A 1 108 ? -16.691 -13.701 16.618 1.00 45.03 108 SER A O 1
ATOM 843 N N . LEU A 1 109 ? -18.305 -12.111 16.540 1.00 34.38 109 LEU A N 1
ATOM 844 C CA . LEU A 1 109 ? -18.915 -12.392 17.841 1.00 34.38 109 LEU A CA 1
ATOM 845 C C . LEU A 1 109 ? -19.636 -13.740 17.794 1.00 34.38 109 LEU A C 1
ATOM 847 O O . LEU A 1 109 ? -20.276 -14.017 16.752 1.00 34.38 109 LEU A O 1
#